Protein AF-A0A9X0CQU6-F1 (afdb_monomer_lite)

Radius of g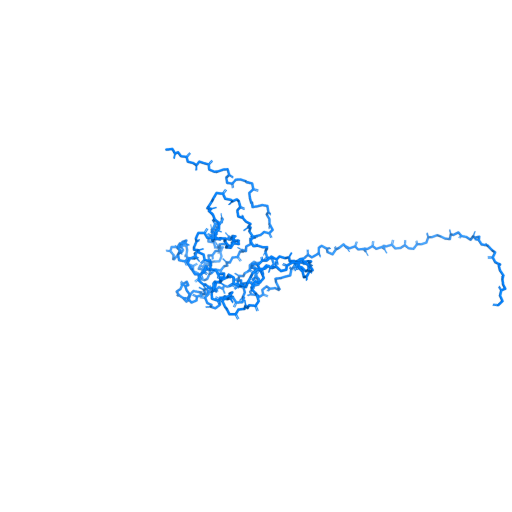yration: 23.16 Å; chains: 1; bounding box: 80×61×47 Å

Organism: NCBI:txid174260

Sequence (175 aa):
MKYTLPRCELYKGDNVVNITFKMTANQWKDDTFRESISRAFTEYCSSQRPCNLRNSLEDATSRRSNPIDTIVFRPDDVMVLRRYPEEQPGMFSVVSAVLVPSNEPRMAQRETIPTVVLCRMVVKTSKRISKYMGNIDIIFINGEKDPSCVSERKKKDNVNTNGGKNWSTERELIF

Foldseek 3Di:
DDDPDVPPDDDDDWFKKKWKWQADPVLDDLLLLLCLLQVLLLVVCQVDPNLDQDPDPPCPPDDDDDPDDRFGGDSVQKDFDDKDADPDPRMIMTMIWGFRDDPDDPPDDTDTRTQLSVLVSCLVSQCSSCVSSVVIHTCDMNNHRRDPSDPPPPPPPPPPDDDDDDDDDDDDDDD

pLDDT: mean 74.68, std 24.4, range [27.45, 98.12]

Structure (mmCIF, N/CA/C/O backbone):
data_AF-A0A9X0CQU6-F1
#
_entry.id   AF-A0A9X0CQU6-F1
#
loop_
_atom_site.group_PDB
_atom_site.id
_atom_site.type_symbol
_atom_site.label_atom_id
_atom_site.label_alt_id
_atom_site.label_comp_id
_atom_site.label_asym_id
_atom_site.label_entity_id
_atom_site.label_seq_id
_atom_site.pdbx_PDB_ins_code
_atom_site.Cartn_x
_atom_site.Cartn_y
_atom_site.Cartn_z
_atom_site.occupancy
_atom_site.B_iso_or_equiv
_atom_site.auth_seq_id
_atom_site.auth_comp_id
_atom_site.auth_asym_id
_atom_site.auth_atom_id
_atom_site.pdbx_PDB_model_num
ATOM 1 N N . MET A 1 1 ? -0.590 -32.733 1.096 1.00 32.44 1 MET A N 1
ATOM 2 C CA . MET A 1 1 ? 0.804 -32.344 1.404 1.00 32.44 1 MET A CA 1
ATOM 3 C C . MET A 1 1 ? 0.797 -30.917 1.934 1.00 32.44 1 MET A C 1
ATOM 5 O O . MET A 1 1 ? 0.322 -30.030 1.240 1.00 32.44 1 MET A O 1
ATOM 9 N N . LYS A 1 2 ? 1.202 -30.712 3.194 1.00 33.22 2 LYS A N 1
ATOM 10 C CA . LYS A 1 2 ? 1.283 -29.388 3.830 1.00 33.22 2 LYS A CA 1
ATOM 11 C C . LYS A 1 2 ? 2.674 -28.819 3.549 1.00 33.22 2 LYS A C 1
ATOM 13 O O . LYS A 1 2 ? 3.647 -29.317 4.100 1.00 33.22 2 LYS A O 1
ATOM 18 N N . TYR A 1 3 ? 2.769 -27.813 2.687 1.00 33.38 3 TYR A N 1
ATOM 19 C CA . TYR A 1 3 ? 4.020 -27.087 2.474 1.00 33.38 3 TYR A CA 1
ATOM 20 C C . TYR A 1 3 ? 4.189 -26.048 3.584 1.00 33.38 3 TYR A C 1
ATOM 22 O O . TYR A 1 3 ? 3.697 -24.925 3.497 1.00 33.38 3 TYR A O 1
ATOM 30 N N . THR A 1 4 ? 4.871 -26.434 4.657 1.00 37.47 4 THR A N 1
ATOM 31 C CA . THR A 1 4 ? 5.468 -25.494 5.607 1.00 37.47 4 THR A CA 1
ATOM 32 C C . THR A 1 4 ? 6.743 -24.935 4.984 1.00 37.47 4 THR A C 1
ATOM 34 O O . THR A 1 4 ? 7.825 -25.485 5.165 1.00 37.47 4 THR A O 1
ATOM 37 N N . LEU A 1 5 ? 6.611 -23.854 4.210 1.00 41.50 5 LEU A N 1
ATOM 38 C CA . LEU A 1 5 ? 7.744 -22.981 3.896 1.00 41.50 5 LEU A CA 1
ATOM 39 C C . LEU A 1 5 ? 8.326 -22.450 5.221 1.00 41.50 5 LEU A C 1
ATOM 41 O O . LEU A 1 5 ? 7.538 -22.030 6.078 1.00 41.50 5 LEU A O 1
ATOM 45 N N . PRO A 1 6 ? 9.657 -22.432 5.412 1.00 39.31 6 PRO A N 1
ATOM 46 C CA . PRO A 1 6 ? 10.272 -21.882 6.613 1.00 39.31 6 PRO A CA 1
ATOM 47 C C . PRO A 1 6 ? 10.111 -20.356 6.583 1.00 39.31 6 PRO A C 1
ATOM 49 O O . PRO A 1 6 ? 10.943 -19.619 6.068 1.00 39.31 6 PRO A O 1
ATOM 52 N N . ARG A 1 7 ? 8.990 -19.864 7.119 1.00 45.97 7 ARG A N 1
ATOM 53 C CA . ARG A 1 7 ? 8.622 -18.437 7.186 1.00 45.97 7 ARG A CA 1
ATOM 54 C C . ARG A 1 7 ? 9.497 -17.606 8.144 1.00 45.97 7 ARG A C 1
ATOM 56 O O . ARG A 1 7 ? 9.143 -16.470 8.441 1.00 45.97 7 ARG A O 1
ATOM 63 N N . CYS A 1 8 ? 10.612 -18.142 8.641 1.00 43.97 8 CYS A N 1
ATOM 64 C CA . CYS A 1 8 ? 11.339 -17.560 9.771 1.00 43.97 8 CYS A CA 1
ATOM 65 C C . CYS A 1 8 ? 12.611 -16.773 9.416 1.00 43.97 8 CYS A C 1
ATOM 67 O O . CYS A 1 8 ? 13.125 -16.098 10.300 1.00 43.97 8 CYS A O 1
ATOM 69 N N . GLU A 1 9 ? 13.102 -16.776 8.171 1.00 41.97 9 GLU A N 1
ATOM 70 C CA . GLU A 1 9 ? 14.412 -16.153 7.866 1.00 41.97 9 GLU A CA 1
ATOM 71 C C . GLU A 1 9 ? 14.381 -14.876 7.007 1.00 41.97 9 GLU A C 1
ATOM 73 O O . GLU A 1 9 ? 15.413 -14.231 6.847 1.00 41.97 9 GLU A O 1
ATOM 78 N N . LEU A 1 10 ? 13.226 -14.435 6.493 1.00 44.94 10 LEU A N 1
ATOM 79 C CA . LEU A 1 10 ? 13.190 -13.407 5.433 1.00 44.94 10 LEU A CA 1
ATOM 80 C C . LEU A 1 10 ? 12.892 -11.960 5.869 1.00 44.94 10 LEU A C 1
ATOM 82 O O . LEU A 1 10 ? 12.872 -11.077 5.016 1.00 44.94 10 LEU A O 1
ATOM 86 N N . TYR A 1 11 ? 12.708 -11.676 7.163 1.00 49.72 11 TYR A N 1
ATOM 87 C CA . TYR A 1 11 ? 12.324 -10.330 7.632 1.00 49.72 11 TYR A CA 1
ATOM 88 C C . TYR A 1 11 ? 13.205 -9.821 8.774 1.00 49.72 11 TYR A C 1
ATOM 90 O O . TYR A 1 11 ? 12.721 -9.415 9.830 1.00 49.72 11 TYR A O 1
ATOM 98 N N . LYS A 1 12 ? 14.525 -9.822 8.566 1.00 42.97 12 LYS A N 1
ATOM 99 C CA . LYS A 1 12 ? 15.424 -8.970 9.354 1.00 42.97 12 LYS A CA 1
ATOM 100 C C . LYS A 1 12 ? 15.212 -7.511 8.932 1.00 42.97 12 LYS A C 1
ATOM 102 O O . LYS A 1 12 ? 15.802 -7.063 7.960 1.00 42.97 12 LYS A O 1
ATOM 107 N N . GLY A 1 13 ? 14.337 -6.811 9.650 1.00 49.59 13 GLY A N 1
ATOM 108 C CA . GLY A 1 13 ? 14.441 -5.378 9.966 1.00 49.59 13 GLY A CA 1
ATOM 109 C C . GLY A 1 13 ? 14.275 -4.319 8.871 1.00 49.59 13 GLY A C 1
ATOM 110 O O . GLY A 1 13 ? 13.674 -3.294 9.163 1.00 49.59 13 GLY A O 1
ATOM 111 N N . ASP A 1 14 ? 14.734 -4.522 7.635 1.00 65.94 14 ASP A N 1
ATOM 112 C CA . ASP A 1 14 ? 15.144 -3.359 6.829 1.00 65.94 14 ASP A CA 1
ATOM 113 C C . ASP A 1 14 ? 14.372 -3.143 5.520 1.00 65.94 14 ASP A C 1
ATOM 115 O O . ASP A 1 14 ? 14.661 -2.166 4.831 1.00 65.94 14 ASP A O 1
ATOM 119 N N . ASN A 1 15 ? 13.374 -3.973 5.170 1.00 86.31 15 ASN A N 1
ATOM 120 C CA . ASN A 1 15 ? 12.590 -3.883 3.910 1.00 86.31 15 ASN A CA 1
ATOM 121 C C . ASN A 1 15 ? 11.061 -3.892 4.124 1.00 86.31 15 ASN A C 1
ATOM 123 O O . ASN A 1 15 ? 10.311 -4.493 3.351 1.00 86.31 15 ASN A O 1
ATOM 127 N N . VAL A 1 16 ? 10.593 -3.273 5.206 1.00 92.06 16 VAL A N 1
ATOM 128 C CA . VAL A 1 16 ? 9.173 -3.226 5.575 1.00 92.06 16 VAL A CA 1
ATOM 129 C C . VAL A 1 16 ? 8.704 -1.790 5.758 1.00 92.06 16 VAL A C 1
ATOM 131 O O . VAL A 1 16 ? 9.485 -0.889 6.047 1.00 92.06 16 VAL A O 1
ATOM 134 N N . VAL A 1 17 ? 7.402 -1.585 5.621 1.00 93.44 17 VAL A N 1
ATOM 135 C CA . VAL A 1 17 ? 6.732 -0.329 5.946 1.00 93.44 17 VAL A CA 1
ATOM 136 C C . VAL A 1 17 ? 5.588 -0.617 6.908 1.00 93.44 17 VAL A C 1
ATOM 138 O O . VAL A 1 17 ? 4.851 -1.588 6.724 1.00 93.44 17 VAL A O 1
ATOM 141 N N . ASN A 1 18 ? 5.453 0.207 7.940 1.00 95.25 18 ASN A N 1
ATOM 142 C CA . ASN A 1 18 ? 4.279 0.220 8.801 1.00 95.25 18 ASN A CA 1
ATOM 143 C C . ASN A 1 18 ? 3.308 1.291 8.295 1.00 95.25 18 ASN A C 1
ATOM 145 O O . ASN A 1 18 ? 3.714 2.433 8.105 1.00 95.25 18 ASN A O 1
ATOM 149 N N . ILE A 1 19 ? 2.050 0.944 8.052 1.00 96.81 19 ILE A N 1
ATOM 150 C CA . ILE A 1 19 ? 1.029 1.883 7.582 1.00 96.81 19 ILE A CA 1
ATOM 151 C C . ILE A 1 19 ? -0.130 1.842 8.567 1.00 96.81 19 ILE A C 1
ATOM 153 O O . ILE A 1 19 ? -0.726 0.785 8.775 1.00 96.81 19 ILE A O 1
ATOM 157 N N . THR A 1 20 ? -0.465 2.994 9.136 1.00 97.12 20 THR A N 1
ATOM 158 C CA . THR A 1 20 ? -1.592 3.156 10.054 1.00 97.12 20 THR A CA 1
ATOM 159 C C . THR A 1 20 ? -2.758 3.792 9.322 1.00 97.12 20 THR 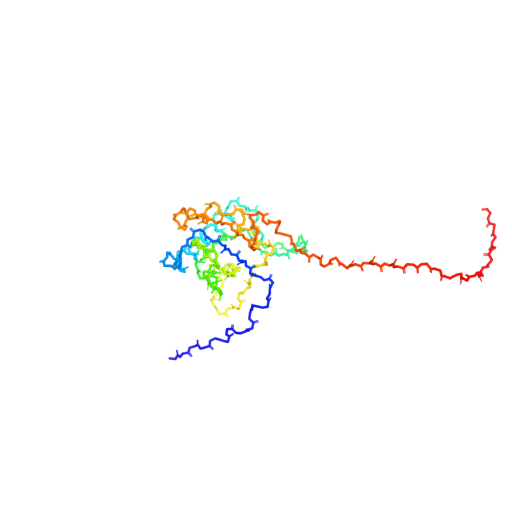A C 1
ATOM 161 O O . THR A 1 20 ? -2.636 4.877 8.751 1.00 97.12 20 THR A O 1
ATOM 164 N N . PHE A 1 21 ? -3.906 3.132 9.370 1.00 97.06 21 PHE A N 1
ATOM 165 C CA . PHE A 1 21 ? -5.151 3.571 8.760 1.00 97.06 21 PHE A CA 1
ATOM 166 C C . PHE A 1 21 ? -6.158 4.015 9.819 1.00 97.06 21 PHE A C 1
ATOM 168 O O . PHE A 1 21 ? -6.204 3.458 10.916 1.00 97.06 21 PHE A O 1
ATOM 175 N N . LYS A 1 22 ? -7.028 4.961 9.459 1.00 96.56 22 LYS A N 1
ATOM 176 C CA . LYS A 1 22 ? -8.197 5.348 10.260 1.00 96.56 22 LYS A CA 1
ATOM 177 C C . LYS A 1 22 ? -9.347 4.366 10.040 1.00 96.56 22 LYS A C 1
ATOM 179 O O . LYS A 1 22 ? -10.303 4.660 9.324 1.00 96.56 22 LYS A O 1
ATOM 184 N N . MET A 1 23 ? -9.220 3.175 10.611 1.00 95.00 23 MET A N 1
ATOM 185 C CA . MET A 1 23 ? -10.248 2.138 10.577 1.00 95.00 23 MET A CA 1
ATOM 186 C C . MET A 1 23 ? -10.181 1.237 11.806 1.00 95.00 23 MET A C 1
ATOM 188 O O . MET A 1 23 ? -9.175 1.184 12.512 1.00 95.00 23 MET A O 1
ATOM 192 N N . THR A 1 24 ? -11.243 0.473 12.031 1.00 93.19 24 THR A N 1
ATOM 193 C CA . THR A 1 24 ? -11.299 -0.574 13.054 1.00 93.19 24 THR A CA 1
ATOM 194 C C . THR A 1 24 ? -10.921 -1.945 12.485 1.00 93.19 24 THR A C 1
ATOM 196 O O . THR A 1 24 ? -11.029 -2.201 11.287 1.00 93.19 24 THR A O 1
ATOM 199 N N . ALA A 1 25 ? -10.522 -2.879 13.355 1.00 90.12 25 ALA A N 1
ATOM 200 C CA . ALA A 1 25 ? -10.064 -4.211 12.943 1.00 90.12 25 ALA A CA 1
ATOM 201 C C . ALA A 1 25 ? -11.110 -5.031 12.155 1.00 90.12 25 ALA A C 1
ATOM 203 O O . ALA A 1 25 ? -10.743 -5.851 11.322 1.00 90.12 25 ALA A O 1
ATOM 204 N N . ASN A 1 26 ? -12.408 -4.808 12.379 1.00 90.56 26 ASN A N 1
ATOM 205 C CA . ASN A 1 26 ? -13.498 -5.465 11.640 1.00 90.56 26 ASN A CA 1
ATOM 206 C C . ASN A 1 26 ? -13.697 -4.925 10.210 1.00 90.56 26 ASN A C 1
ATOM 208 O O . ASN A 1 26 ? -14.331 -5.590 9.395 1.00 90.56 26 ASN A O 1
ATOM 212 N N . GLN A 1 27 ? -13.184 -3.732 9.901 1.00 91.88 27 GLN A N 1
ATOM 213 C CA . GLN A 1 27 ? -13.220 -3.153 8.554 1.00 91.88 27 GLN A CA 1
ATOM 214 C C . GLN A 1 27 ? -12.047 -3.646 7.695 1.00 91.88 27 GLN A C 1
ATOM 216 O O . GLN A 1 27 ? -12.085 -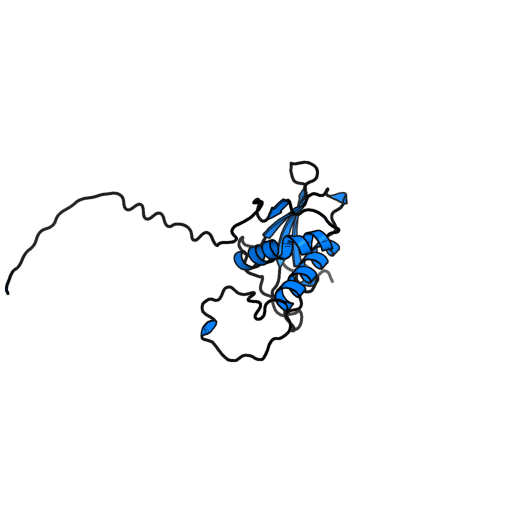3.525 6.470 1.00 91.88 27 GLN A O 1
ATOM 221 N N . TRP A 1 28 ? -11.019 -4.215 8.329 1.00 93.75 28 TRP A N 1
ATOM 222 C CA . TRP A 1 28 ? -9.802 -4.662 7.670 1.00 93.75 28 TRP A CA 1
ATOM 223 C C . TRP A 1 28 ? -10.026 -5.884 6.770 1.00 93.75 28 TRP A C 1
ATOM 225 O O . TRP A 1 28 ? -10.652 -6.870 7.164 1.00 93.75 28 TRP A O 1
ATOM 235 N N . LYS A 1 29 ? -9.439 -5.843 5.570 1.00 94.88 29 LYS A N 1
ATOM 236 C CA . LYS A 1 29 ? -9.437 -6.940 4.593 1.00 94.88 29 LYS A CA 1
ATOM 237 C C . LYS A 1 29 ? -8.063 -7.034 3.927 1.00 94.88 29 LYS A C 1
ATOM 239 O O . LYS A 1 29 ? -7.658 -6.103 3.231 1.00 94.88 29 LYS A O 1
ATOM 244 N N . ASP A 1 30 ? -7.364 -8.159 4.117 1.00 94.62 30 ASP A N 1
ATOM 245 C CA . ASP A 1 30 ? -6.015 -8.372 3.556 1.00 94.62 30 ASP A CA 1
ATOM 246 C C . ASP A 1 30 ? -6.009 -8.246 2.024 1.00 94.62 30 ASP A C 1
ATOM 248 O O . ASP A 1 30 ? -5.111 -7.615 1.470 1.00 94.62 30 ASP A O 1
ATOM 252 N N . ASP A 1 31 ? -7.011 -8.811 1.346 1.00 96.31 31 ASP A N 1
ATOM 253 C CA . ASP A 1 31 ? -7.085 -8.802 -0.120 1.00 96.31 31 ASP A CA 1
ATOM 254 C C . ASP A 1 31 ? -7.265 -7.382 -0.658 1.00 96.31 31 ASP A C 1
ATOM 256 O O . ASP A 1 31 ? -6.511 -6.953 -1.528 1.00 96.31 31 ASP A O 1
ATOM 260 N N . THR A 1 32 ? -8.168 -6.599 -0.056 1.00 97.31 32 THR A N 1
ATOM 261 C CA . THR A 1 32 ? -8.371 -5.187 -0.411 1.00 97.31 32 THR A CA 1
ATOM 262 C C . THR A 1 32 ? -7.091 -4.373 -0.229 1.00 97.31 32 THR A C 1
ATOM 264 O O . THR A 1 32 ? -6.762 -3.549 -1.082 1.00 97.31 32 THR A O 1
ATOM 267 N N . PHE A 1 33 ? -6.327 -4.624 0.838 1.00 97.75 33 PHE A N 1
ATOM 268 C CA . PHE A 1 33 ? -5.030 -3.979 1.044 1.00 97.75 33 PHE A CA 1
ATOM 269 C C . PHE A 1 33 ? -4.017 -4.350 -0.045 1.00 97.75 33 PHE A C 1
ATOM 271 O O . PHE A 1 33 ? -3.414 -3.464 -0.656 1.00 97.75 33 PHE A O 1
ATOM 278 N N . ARG A 1 34 ? -3.853 -5.645 -0.332 1.00 98.12 34 ARG A N 1
ATOM 279 C CA . ARG A 1 34 ? -2.915 -6.135 -1.355 1.00 98.12 34 ARG A CA 1
ATOM 280 C C . ARG A 1 34 ? -3.264 -5.613 -2.748 1.00 98.12 34 ARG A C 1
ATOM 282 O O . ARG A 1 34 ? -2.379 -5.166 -3.481 1.00 98.12 34 ARG A O 1
ATOM 289 N N . GLU A 1 35 ? -4.544 -5.617 -3.106 1.00 98.12 35 GLU A N 1
ATOM 290 C CA . GLU A 1 35 ? -5.057 -5.043 -4.354 1.00 98.12 35 GLU A CA 1
ATOM 291 C C . GLU A 1 35 ? -4.810 -3.534 -4.427 1.00 98.12 35 GLU A C 1
ATOM 293 O O . GLU A 1 35 ? -4.326 -3.033 -5.441 1.00 98.12 35 GLU A O 1
ATOM 298 N N . SER A 1 36 ? -5.063 -2.808 -3.337 1.00 98.12 36 SER A N 1
ATOM 299 C CA . SER A 1 36 ? -4.864 -1.356 -3.281 1.00 98.12 36 SER A CA 1
ATOM 300 C C . SER A 1 36 ? -3.402 -0.966 -3.481 1.00 98.12 36 SER A C 1
ATOM 302 O O . SER A 1 36 ? -3.110 -0.084 -4.292 1.00 98.12 36 SER A O 1
ATOM 304 N N . ILE A 1 37 ? -2.477 -1.634 -2.781 1.00 98.12 37 ILE A N 1
ATOM 305 C CA . ILE A 1 37 ? -1.034 -1.387 -2.907 1.00 98.12 37 ILE A CA 1
ATOM 306 C C . ILE A 1 37 ? -0.549 -1.742 -4.313 1.00 98.12 37 ILE A C 1
ATOM 308 O O . ILE A 1 37 ? 0.063 -0.905 -4.978 1.00 98.12 37 ILE A O 1
ATOM 312 N N . SER A 1 38 ? -0.850 -2.951 -4.796 1.00 97.12 38 SER A N 1
ATOM 313 C CA . SER A 1 38 ? -0.387 -3.412 -6.113 1.00 97.12 38 SER A CA 1
ATOM 314 C C . SER A 1 38 ? -0.907 -2.531 -7.252 1.00 97.12 38 SER A C 1
ATOM 316 O O . SER A 1 38 ? -0.139 -2.122 -8.128 1.00 97.12 38 SER A O 1
ATOM 318 N N . ARG A 1 39 ? -2.181 -2.130 -7.206 1.00 97.44 39 ARG A N 1
ATOM 319 C CA . ARG A 1 39 ? -2.754 -1.201 -8.181 1.00 97.44 39 ARG A CA 1
ATOM 320 C C . ARG A 1 39 ? -2.095 0.175 -8.118 1.00 97.44 39 ARG A C 1
ATOM 322 O O . ARG A 1 39 ? -1.663 0.694 -9.147 1.00 97.44 39 ARG A O 1
ATOM 329 N N . ALA A 1 40 ? -1.986 0.764 -6.927 1.00 97.12 40 ALA A N 1
ATOM 330 C CA . ALA A 1 40 ? -1.401 2.092 -6.761 1.00 97.12 40 ALA A CA 1
ATOM 331 C C . ALA A 1 40 ? 0.067 2.140 -7.219 1.00 97.12 40 ALA A C 1
ATOM 333 O O . ALA A 1 40 ? 0.487 3.117 -7.844 1.00 97.12 40 ALA A O 1
ATOM 334 N N . PHE A 1 41 ? 0.835 1.081 -6.953 1.00 95.69 41 PHE A N 1
ATOM 335 C CA . PHE A 1 41 ? 2.238 0.974 -7.354 1.00 95.69 41 PHE A CA 1
ATOM 336 C C . PHE A 1 41 ? 2.399 0.741 -8.857 1.00 95.69 41 PHE A C 1
ATOM 338 O O . PHE A 1 41 ? 3.271 1.353 -9.473 1.00 95.69 41 PHE A O 1
ATOM 345 N N . THR A 1 42 ? 1.531 -0.070 -9.467 1.00 94.00 42 THR A N 1
ATOM 346 C CA . THR A 1 42 ? 1.500 -0.256 -10.927 1.00 94.00 42 THR A CA 1
ATOM 347 C C . THR A 1 42 ? 1.228 1.062 -11.644 1.00 94.00 42 THR A C 1
ATOM 349 O O . THR A 1 42 ? 1.951 1.427 -12.571 1.00 94.00 42 THR A O 1
ATOM 352 N N . GLU A 1 43 ? 0.228 1.822 -11.192 1.00 93.69 43 GLU A N 1
ATOM 353 C CA . GLU A 1 43 ? -0.089 3.135 -11.766 1.00 93.69 43 GLU A CA 1
ATOM 354 C C . GLU A 1 43 ? 1.067 4.130 -11.576 1.00 93.69 43 GLU A C 1
ATOM 356 O O . GLU A 1 43 ? 1.422 4.860 -12.504 1.00 93.69 43 GLU A O 1
ATOM 361 N N . TYR A 1 44 ? 1.703 4.126 -10.400 1.00 91.69 44 TYR A N 1
ATOM 362 C CA . TYR A 1 44 ? 2.883 4.944 -10.128 1.00 91.69 44 TYR A CA 1
ATOM 363 C C . TYR A 1 44 ? 4.036 4.630 -11.087 1.00 91.69 44 TYR A C 1
ATOM 365 O O . TYR A 1 44 ? 4.521 5.537 -11.768 1.00 91.69 44 TYR A O 1
ATOM 373 N N . CYS A 1 45 ? 4.425 3.359 -11.209 1.00 89.25 45 CYS A N 1
ATOM 374 C CA . CYS A 1 45 ? 5.509 2.943 -12.098 1.00 89.25 45 CYS A CA 1
ATOM 375 C C . CYS A 1 45 ? 5.165 3.072 -13.586 1.00 89.25 45 CYS A C 1
ATOM 377 O O . CYS A 1 45 ? 6.057 3.267 -14.405 1.00 89.25 45 CYS A O 1
ATOM 379 N N . SER A 1 46 ? 3.885 3.012 -13.958 1.00 87.06 46 SER A N 1
ATOM 380 C CA . SER A 1 46 ? 3.462 3.279 -15.337 1.00 87.06 46 SER A CA 1
ATOM 381 C C . SER A 1 46 ? 3.669 4.749 -15.714 1.00 87.06 46 SER A C 1
ATOM 383 O O . SER A 1 46 ? 4.020 5.043 -16.856 1.00 87.06 46 SER A O 1
ATOM 385 N N . SER A 1 47 ? 3.491 5.662 -14.750 1.00 80.88 47 SER A N 1
ATOM 386 C CA . SER A 1 47 ? 3.655 7.111 -14.941 1.00 80.88 47 SER A CA 1
ATOM 387 C C . SER A 1 47 ? 5.101 7.616 -14.829 1.00 80.88 47 SER A C 1
ATOM 389 O O . SER A 1 47 ? 5.409 8.685 -15.350 1.00 80.88 47 SER A O 1
ATOM 391 N N . GLN A 1 48 ? 5.995 6.868 -14.174 1.00 70.62 48 GLN A N 1
ATOM 392 C CA . GLN A 1 48 ? 7.415 7.207 -14.030 1.00 70.62 48 GLN A CA 1
ATOM 393 C C . GLN A 1 48 ? 8.284 6.171 -14.737 1.00 70.62 48 GLN A C 1
ATOM 395 O O . GLN A 1 48 ? 8.447 5.054 -14.253 1.00 70.62 48 GLN A O 1
ATOM 400 N N . ARG A 1 49 ? 8.870 6.550 -15.875 1.00 68.56 49 ARG A N 1
ATOM 401 C CA . ARG A 1 49 ? 9.798 5.702 -16.632 1.00 68.56 49 ARG A CA 1
ATOM 402 C C . ARG A 1 49 ? 11.209 6.310 -16.594 1.00 68.56 49 ARG A C 1
ATOM 404 O O . ARG A 1 49 ? 11.352 7.445 -17.046 1.00 68.56 49 ARG A O 1
ATOM 411 N N . PRO A 1 50 ? 12.236 5.584 -16.103 1.00 69.50 50 PRO A N 1
ATOM 412 C CA . PRO A 1 50 ? 12.179 4.259 -15.468 1.00 69.50 50 PRO A CA 1
ATOM 413 C C . PRO A 1 50 ? 11.651 4.309 -14.020 1.00 69.50 50 PRO A C 1
ATOM 415 O O . PRO A 1 50 ? 11.906 5.264 -13.286 1.00 69.50 50 PRO A O 1
ATOM 418 N N . CYS A 1 51 ? 10.946 3.256 -13.590 1.00 81.88 51 CYS A N 1
ATOM 419 C CA . CYS A 1 51 ? 10.558 3.085 -12.189 1.00 81.88 51 CYS A CA 1
ATOM 420 C C . CYS A 1 51 ? 11.655 2.300 -11.458 1.00 81.88 51 CYS A C 1
ATOM 422 O O . CYS A 1 51 ? 11.739 1.077 -11.564 1.00 81.88 51 CYS A O 1
ATOM 424 N N . ASN A 1 52 ? 12.525 3.008 -10.738 1.00 81.81 52 ASN A N 1
ATOM 425 C CA . ASN A 1 52 ? 13.665 2.402 -10.052 1.00 81.81 52 ASN A CA 1
ATOM 426 C C . ASN A 1 52 ? 13.224 1.757 -8.732 1.00 81.81 52 ASN A C 1
ATOM 428 O O . ASN A 1 52 ? 13.007 2.447 -7.736 1.00 81.81 52 ASN A O 1
ATOM 432 N N . LEU A 1 53 ? 13.098 0.428 -8.734 1.00 83.62 53 LEU A N 1
ATOM 433 C CA . LEU A 1 53 ? 12.706 -0.361 -7.558 1.00 83.62 53 LEU A CA 1
ATOM 434 C C . LEU A 1 53 ? 13.894 -0.837 -6.707 1.00 83.62 53 LEU A C 1
ATOM 436 O O . LEU A 1 53 ? 13.695 -1.339 -5.603 1.00 83.62 53 LEU A O 1
ATOM 440 N N . ARG A 1 54 ? 15.124 -0.682 -7.210 1.00 78.94 54 ARG A N 1
ATOM 441 C CA . ARG A 1 54 ? 16.367 -1.087 -6.542 1.00 78.94 54 ARG A CA 1
ATOM 442 C C . ARG A 1 54 ? 17.159 0.139 -6.085 1.00 78.94 54 ARG A C 1
ATOM 444 O O . ARG A 1 54 ? 17.177 1.167 -6.762 1.00 78.94 54 ARG A O 1
ATOM 451 N N . ASN A 1 55 ? 17.828 0.024 -4.937 1.00 59.31 55 ASN A N 1
ATOM 452 C CA . ASN A 1 55 ? 18.821 1.000 -4.489 1.00 59.31 55 ASN A CA 1
ATOM 453 C C . ASN A 1 55 ? 20.096 0.792 -5.309 1.00 59.31 55 ASN A C 1
ATOM 455 O O . ASN A 1 55 ? 20.965 0.038 -4.887 1.00 59.31 55 ASN A O 1
ATOM 459 N N . SER A 1 56 ? 20.223 1.432 -6.466 1.00 44.84 56 SER A N 1
ATOM 460 C CA . SER A 1 56 ? 21.513 1.460 -7.144 1.00 44.84 56 SER A CA 1
ATOM 461 C C . SER A 1 56 ? 21.778 2.831 -7.741 1.00 44.84 56 SER A C 1
ATOM 463 O O . SER A 1 56 ? 21.196 3.227 -8.747 1.00 44.84 56 SER A O 1
ATOM 465 N N . LEU A 1 57 ? 22.659 3.572 -7.066 1.00 42.22 57 LEU A N 1
ATOM 466 C CA . LEU A 1 57 ? 23.412 4.665 -7.677 1.00 42.22 57 LEU A CA 1
ATOM 467 C C . LEU A 1 57 ? 24.539 4.104 -8.579 1.00 42.22 57 LEU A C 1
ATOM 469 O O . LEU A 1 57 ? 25.121 4.856 -9.352 1.00 42.22 57 LEU A O 1
ATOM 473 N N . GLU A 1 58 ? 24.843 2.802 -8.480 1.00 38.53 58 GLU A N 1
ATOM 474 C CA . GLU A 1 58 ? 25.971 2.125 -9.140 1.00 38.53 58 GLU A CA 1
ATOM 475 C C . GLU A 1 58 ? 25.581 1.385 -10.435 1.00 38.53 58 GLU A C 1
ATOM 477 O O . GLU A 1 58 ? 26.444 1.097 -11.257 1.00 38.53 58 GLU A O 1
ATOM 482 N N . ASP A 1 59 ? 24.290 1.165 -10.704 1.00 41.41 59 ASP A N 1
ATOM 483 C CA . ASP A 1 59 ? 23.815 0.528 -11.946 1.00 41.41 59 ASP A CA 1
ATOM 484 C C . ASP A 1 59 ? 23.794 1.494 -13.141 1.00 41.41 59 ASP A C 1
ATOM 486 O O . ASP A 1 59 ? 23.471 1.101 -14.261 1.00 41.41 59 ASP A O 1
ATOM 490 N N . ALA A 1 60 ? 24.189 2.756 -12.944 1.00 44.44 60 ALA A N 1
ATOM 491 C CA . ALA A 1 60 ? 24.295 3.732 -14.026 1.00 44.44 60 ALA A CA 1
ATOM 492 C C . ALA A 1 60 ? 25.361 3.357 -15.078 1.00 44.44 60 ALA A C 1
ATOM 494 O O . ALA A 1 60 ? 25.309 3.856 -16.201 1.00 44.44 60 ALA A O 1
ATOM 495 N N . THR A 1 61 ? 26.314 2.475 -14.751 1.00 38.78 61 THR A N 1
ATOM 496 C CA . THR A 1 61 ? 27.419 2.084 -15.648 1.00 38.78 61 THR A CA 1
ATOM 497 C C . THR A 1 61 ? 27.332 0.658 -16.194 1.00 38.78 61 THR A C 1
ATOM 499 O O . THR A 1 61 ? 28.145 0.296 -17.047 1.00 38.78 61 THR A O 1
ATOM 502 N N . SER A 1 62 ? 26.335 -0.148 -15.809 1.00 36.09 62 SER A N 1
ATOM 503 C CA . SER A 1 62 ? 26.208 -1.524 -16.305 1.00 36.09 62 SER A CA 1
ATOM 504 C C . SER A 1 62 ? 25.018 -1.702 -17.249 1.00 36.09 62 SER A C 1
ATOM 506 O O . SER A 1 62 ? 23.886 -1.925 -16.844 1.00 36.09 62 SER A O 1
ATOM 508 N N . ARG A 1 63 ? 25.358 -1.703 -18.541 1.00 39.31 63 ARG A N 1
ATOM 509 C CA . ARG A 1 63 ? 24.764 -2.533 -19.603 1.00 39.31 63 ARG A CA 1
ATOM 510 C C . ARG A 1 63 ? 23.299 -2.277 -19.986 1.00 39.31 63 ARG A C 1
ATOM 512 O O . ARG A 1 63 ? 22.353 -2.657 -19.306 1.00 39.31 63 ARG A O 1
ATOM 519 N N . ARG A 1 64 ? 23.168 -1.806 -21.237 1.00 47.09 64 ARG A N 1
ATOM 520 C CA . ARG A 1 64 ? 22.155 -2.212 -22.231 1.00 47.09 64 ARG A CA 1
ATOM 521 C C . ARG A 1 64 ? 21.348 -3.438 -21.778 1.00 47.09 64 ARG A C 1
ATOM 523 O O . ARG A 1 64 ? 21.799 -4.570 -21.938 1.00 47.09 64 ARG A O 1
ATOM 530 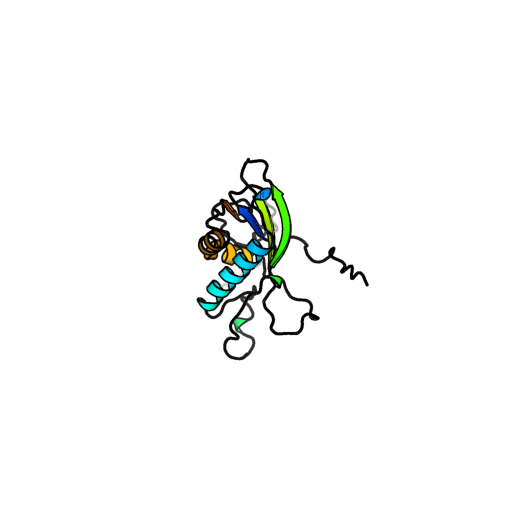N N . SER A 1 65 ? 20.147 -3.208 -21.278 1.00 37.41 65 SER A N 1
ATOM 531 C CA . SER A 1 65 ? 19.099 -4.215 -21.229 1.00 37.41 65 SER A CA 1
ATOM 532 C C . SER A 1 65 ? 17.796 -3.560 -21.683 1.00 37.41 65 SER A C 1
ATOM 534 O O . SER A 1 65 ? 17.570 -2.369 -21.487 1.00 37.41 65 SER A O 1
ATOM 536 N N . ASN A 1 66 ? 17.060 -4.348 -22.450 1.00 36.94 66 ASN A N 1
ATOM 537 C CA . ASN A 1 66 ? 15.956 -4.051 -23.356 1.00 36.94 66 ASN A CA 1
ATOM 538 C C . ASN A 1 66 ? 14.890 -3.033 -22.883 1.00 36.94 66 ASN A C 1
ATOM 540 O O . ASN A 1 66 ? 14.712 -2.807 -21.688 1.00 36.94 66 ASN A O 1
ATOM 544 N N . PRO A 1 67 ? 14.158 -2.413 -23.833 1.00 42.97 67 PRO A N 1
ATOM 545 C CA . PRO A 1 67 ? 13.199 -1.354 -23.546 1.00 42.97 67 PRO A CA 1
ATOM 546 C C . PRO A 1 67 ? 12.065 -1.842 -22.637 1.00 42.97 67 PRO A C 1
ATOM 548 O O . PRO A 1 67 ? 11.281 -2.694 -23.028 1.00 42.97 67 PRO A O 1
ATOM 551 N N . ILE A 1 68 ? 11.981 -1.228 -21.454 1.00 50.22 68 ILE A N 1
ATOM 552 C CA . ILE A 1 68 ? 10.786 -1.001 -20.625 1.00 50.22 68 ILE A CA 1
ATOM 553 C C . ILE A 1 68 ? 9.758 -2.142 -20.668 1.00 50.22 68 ILE A C 1
ATOM 555 O O . ILE A 1 68 ? 8.656 -1.983 -21.204 1.00 50.22 68 ILE A O 1
ATOM 559 N N . ASP A 1 69 ? 10.074 -3.254 -20.007 1.00 56.72 69 ASP A N 1
ATOM 560 C CA . ASP A 1 69 ? 9.018 -4.127 -19.503 1.00 56.72 69 ASP A CA 1
ATOM 561 C C . ASP A 1 69 ? 8.128 -3.283 -18.582 1.00 56.72 69 ASP A C 1
ATOM 563 O O . ASP A 1 69 ? 8.589 -2.636 -17.636 1.00 56.72 69 ASP A O 1
ATOM 567 N N . THR A 1 70 ? 6.839 -3.212 -18.908 1.00 72.81 70 THR A N 1
ATOM 568 C CA . THR A 1 70 ? 5.874 -2.479 -18.086 1.00 72.81 70 THR A CA 1
ATOM 569 C C . THR A 1 70 ? 5.819 -3.163 -16.724 1.00 72.81 70 THR A C 1
ATOM 571 O O . THR A 1 70 ? 5.409 -4.316 -16.626 1.00 72.81 70 THR A O 1
ATOM 574 N N . ILE A 1 71 ? 6.257 -2.466 -15.672 1.00 85.69 71 ILE A N 1
ATOM 575 C CA . ILE A 1 71 ? 6.233 -3.000 -14.309 1.00 85.69 71 ILE A CA 1
ATOM 576 C C . ILE A 1 71 ? 4.778 -3.089 -13.848 1.00 85.69 71 ILE A C 1
ATOM 578 O O . ILE A 1 71 ? 4.117 -2.068 -13.654 1.00 85.69 71 ILE A O 1
ATOM 582 N N . VAL A 1 72 ? 4.301 -4.317 -13.645 1.00 90.62 72 VAL A N 1
ATOM 583 C CA . VAL A 1 72 ? 2.953 -4.607 -13.147 1.00 90.62 72 VAL A CA 1
ATOM 584 C C . VAL A 1 72 ? 3.064 -5.358 -11.829 1.00 90.62 72 VAL A C 1
ATOM 586 O O . VAL A 1 72 ? 3.507 -6.504 -11.797 1.00 90.62 72 VAL A O 1
ATOM 589 N N . PHE A 1 73 ? 2.636 -4.712 -10.748 1.00 93.00 73 PHE A N 1
ATOM 590 C CA . PHE A 1 73 ? 2.512 -5.345 -9.442 1.00 93.00 73 PHE A CA 1
ATOM 591 C C . PHE A 1 73 ? 1.213 -6.141 -9.364 1.00 93.00 73 PHE A C 1
ATOM 593 O O . PHE A 1 73 ? 0.150 -5.679 -9.782 1.00 93.00 73 PHE A O 1
ATOM 600 N N . ARG A 1 74 ? 1.291 -7.324 -8.764 1.00 94.12 74 ARG A N 1
ATOM 601 C CA . ARG A 1 74 ? 0.152 -8.192 -8.455 1.00 94.12 74 ARG A CA 1
ATOM 602 C C . ARG A 1 74 ? -0.121 -8.190 -6.949 1.00 94.12 74 ARG A C 1
ATOM 604 O O . ARG A 1 74 ? 0.802 -7.950 -6.172 1.00 94.12 74 ARG A O 1
ATOM 611 N N . PRO A 1 75 ? -1.343 -8.526 -6.502 1.00 95.44 75 PRO A N 1
ATOM 612 C CA . PRO A 1 75 ? -1.632 -8.686 -5.074 1.00 95.44 75 PRO A CA 1
ATOM 613 C C . PRO A 1 75 ? -0.699 -9.691 -4.372 1.00 95.44 75 PRO A C 1
ATOM 615 O O . PRO A 1 75 ? -0.319 -9.484 -3.221 1.00 95.44 75 PRO A O 1
ATOM 618 N N . ASP A 1 76 ? -0.265 -10.735 -5.090 1.00 92.31 76 ASP A N 1
ATOM 619 C CA . ASP A 1 76 ? 0.707 -11.739 -4.623 1.00 92.31 76 ASP A CA 1
ATOM 620 C C . ASP A 1 76 ? 2.099 -11.149 -4.316 1.00 92.31 76 ASP A C 1
ATOM 622 O O . ASP A 1 76 ? 2.877 -11.759 -3.582 1.00 92.31 76 ASP A O 1
ATOM 626 N N . ASP A 1 77 ? 2.420 -9.968 -4.850 1.00 92.19 77 ASP A N 1
ATOM 627 C CA . ASP A 1 77 ? 3.690 -9.280 -4.599 1.00 92.19 77 ASP A CA 1
ATOM 628 C C . ASP A 1 77 ? 3.686 -8.541 -3.256 1.00 92.19 77 ASP A C 1
ATOM 630 O O . ASP A 1 77 ? 4.740 -8.140 -2.766 1.00 92.19 77 ASP A O 1
ATOM 634 N N . VAL A 1 78 ? 2.512 -8.348 -2.649 1.00 95.00 78 VAL A N 1
ATOM 635 C CA . VAL A 1 78 ? 2.332 -7.604 -1.401 1.00 95.00 78 VAL A CA 1
ATOM 636 C C . VAL A 1 78 ? 2.205 -8.586 -0.242 1.00 95.00 78 VAL A C 1
ATOM 638 O O . VAL A 1 78 ? 1.291 -9.410 -0.182 1.00 95.00 78 VAL A O 1
ATOM 641 N N . MET A 1 79 ? 3.124 -8.489 0.713 1.00 94.00 79 MET A N 1
ATOM 642 C CA . MET A 1 79 ? 3.205 -9.386 1.859 1.00 94.00 79 MET A CA 1
ATOM 643 C C . MET A 1 79 ? 2.760 -8.675 3.131 1.00 94.00 79 MET A C 1
ATOM 645 O O . MET A 1 79 ? 3.457 -7.794 3.627 1.00 94.00 79 MET A O 1
ATOM 649 N N . VAL A 1 80 ? 1.638 -9.114 3.698 1.00 94.19 80 VAL A N 1
ATOM 650 C CA . VAL A 1 80 ? 1.186 -8.694 5.032 1.00 94.19 80 VAL A CA 1
ATOM 651 C C . VAL A 1 80 ? 1.921 -9.528 6.080 1.00 94.19 80 VAL A C 1
ATOM 653 O O . VAL A 1 80 ? 1.727 -10.742 6.148 1.00 94.19 80 VAL A O 1
ATOM 656 N N . LEU A 1 81 ? 2.781 -8.887 6.874 1.00 91.62 81 LEU A N 1
ATOM 657 C CA . LEU A 1 81 ? 3.642 -9.557 7.857 1.00 91.62 81 LEU A CA 1
ATOM 658 C C . LEU A 1 81 ? 3.052 -9.513 9.262 1.00 91.62 81 LEU A C 1
ATOM 660 O O . LEU A 1 81 ? 3.094 -10.496 9.999 1.00 91.62 81 LEU A O 1
ATOM 664 N N . ARG A 1 82 ? 2.500 -8.358 9.635 1.00 92.06 82 ARG A N 1
ATOM 665 C CA . ARG A 1 82 ? 1.832 -8.143 10.917 1.00 92.06 82 ARG A CA 1
ATOM 666 C C . ARG A 1 82 ? 0.672 -7.185 10.716 1.00 92.06 82 ARG A C 1
ATOM 668 O O . ARG A 1 82 ? 0.748 -6.290 9.883 1.00 92.06 82 ARG A O 1
ATOM 675 N N . ARG A 1 83 ? -0.376 -7.362 11.508 1.00 92.19 83 ARG A N 1
ATOM 676 C CA . ARG A 1 83 ? -1.513 -6.451 11.593 1.00 92.19 83 ARG A CA 1
ATOM 677 C C . ARG A 1 83 ? -1.956 -6.356 13.042 1.00 92.19 83 ARG A C 1
ATOM 679 O O . ARG A 1 83 ? -1.937 -7.378 13.732 1.00 92.19 83 ARG A O 1
ATOM 686 N N . TYR A 1 84 ? -2.299 -5.168 13.506 1.00 92.81 84 TYR A N 1
ATOM 687 C CA . TYR A 1 84 ? -2.713 -4.969 14.887 1.00 92.81 84 TYR A CA 1
ATOM 688 C C . TYR A 1 84 ? -3.570 -3.705 15.023 1.00 92.81 84 TYR A C 1
ATOM 690 O O . TYR A 1 84 ? -3.332 -2.724 14.314 1.00 92.81 84 TYR A O 1
ATOM 698 N N . PRO A 1 85 ? -4.591 -3.724 15.899 1.00 91.50 85 PRO A N 1
ATOM 699 C CA . PRO A 1 85 ? -5.244 -2.494 16.317 1.00 91.50 85 PRO A CA 1
ATOM 700 C C . PRO A 1 85 ? -4.238 -1.640 17.092 1.00 91.50 85 PRO A C 1
ATOM 702 O O . PRO A 1 85 ? -3.423 -2.173 17.846 1.00 91.50 85 PRO A O 1
ATOM 705 N N . GLU A 1 86 ? -4.296 -0.330 16.898 1.00 89.94 86 GLU A N 1
ATOM 706 C CA . GLU A 1 86 ? -3.523 0.602 17.717 1.00 89.94 86 GLU A CA 1
ATOM 707 C C . GLU A 1 86 ? -4.206 0.816 19.072 1.00 89.94 86 GLU A C 1
ATOM 709 O O . GLU A 1 86 ? -5.408 0.580 19.227 1.00 89.94 86 GLU A O 1
ATOM 714 N N . GLU A 1 87 ? -3.445 1.296 20.058 1.00 85.50 87 GLU A N 1
ATOM 715 C CA . GLU A 1 87 ? -3.998 1.679 21.366 1.00 85.50 87 GLU A CA 1
ATOM 716 C C . GLU A 1 87 ? -5.045 2.791 21.227 1.00 85.50 87 GLU A C 1
ATOM 718 O O . GLU A 1 87 ? -6.023 2.846 21.976 1.00 85.50 87 GLU A O 1
ATOM 723 N N . GLN A 1 88 ? -4.862 3.663 20.230 1.00 85.38 88 GLN A N 1
ATOM 724 C CA . GLN A 1 88 ? -5.824 4.698 19.902 1.00 85.38 88 GLN A CA 1
ATOM 725 C C . GLN A 1 88 ? -7.048 4.090 19.190 1.00 85.38 88 GLN A C 1
ATOM 727 O O . GLN A 1 88 ? -6.907 3.476 18.126 1.00 85.38 88 GLN A O 1
ATOM 732 N N . PRO A 1 89 ? -8.272 4.290 19.718 1.00 86.25 89 PRO A N 1
ATOM 733 C CA . PRO A 1 89 ? -9.478 3.742 19.111 1.00 86.25 89 PRO A CA 1
ATOM 734 C C . PRO A 1 89 ? -9.669 4.206 17.664 1.00 86.25 89 PRO A C 1
ATOM 736 O O . PRO A 1 89 ? -9.486 5.379 17.338 1.00 86.25 89 PRO A O 1
ATOM 739 N N . GLY A 1 90 ? -10.098 3.282 16.801 1.00 91.38 90 GLY A N 1
ATOM 740 C CA . GLY A 1 90 ? -10.371 3.575 15.391 1.00 91.38 90 GLY A CA 1
ATOM 741 C C . GLY A 1 90 ? -9.124 3.678 14.510 1.00 91.38 90 GLY A C 1
ATOM 742 O O . GLY A 1 90 ? -9.218 4.213 13.405 1.00 91.38 90 GLY A O 1
ATOM 743 N N . MET A 1 91 ? -7.979 3.181 14.984 1.00 94.25 91 MET A N 1
ATOM 744 C CA . MET A 1 91 ? -6.760 3.053 14.195 1.00 94.25 91 MET A CA 1
ATOM 745 C C . MET A 1 91 ? -6.325 1.593 14.065 1.00 94.25 91 MET A C 1
ATOM 747 O O . MET A 1 91 ? -6.430 0.791 14.998 1.00 94.25 91 MET A O 1
ATOM 751 N N . PHE A 1 92 ? -5.819 1.256 12.883 1.00 95.06 92 PHE A N 1
ATOM 752 C CA . PHE A 1 92 ? -5.357 -0.085 12.559 1.00 95.06 92 PHE A CA 1
ATOM 753 C C . PHE A 1 92 ? -4.061 -0.015 11.763 1.00 95.06 92 PHE A C 1
ATOM 755 O O . PHE A 1 92 ? -4.003 0.654 10.729 1.00 95.06 92 PHE A O 1
ATOM 762 N N . SER A 1 93 ? -3.042 -0.728 12.230 1.00 95.81 93 SER A N 1
ATOM 763 C CA . SER A 1 93 ? -1.717 -0.729 11.623 1.00 95.81 93 SER A CA 1
ATOM 764 C C . SER A 1 93 ? -1.385 -2.055 10.967 1.00 95.81 93 SER A C 1
ATOM 766 O O . SER A 1 93 ? -1.736 -3.138 11.447 1.00 95.81 93 SER A O 1
ATOM 768 N N . VAL A 1 94 ? -0.665 -1.959 9.855 1.00 96.12 94 VAL A N 1
ATOM 769 C CA . VAL A 1 94 ? -0.169 -3.096 9.091 1.00 96.12 94 VAL A CA 1
ATOM 770 C C . VAL A 1 94 ? 1.313 -2.917 8.795 1.00 96.12 94 VAL A C 1
ATOM 772 O O . VAL A 1 94 ? 1.742 -1.891 8.277 1.00 96.12 94 VAL A O 1
ATOM 775 N N . VAL A 1 95 ? 2.096 -3.955 9.074 1.00 95.06 95 VAL A N 1
ATOM 776 C CA . VAL A 1 95 ? 3.490 -4.059 8.643 1.00 95.06 95 VAL A CA 1
ATOM 777 C C . VAL A 1 95 ? 3.524 -4.894 7.373 1.00 95.06 95 VAL A C 1
ATOM 779 O O . VAL A 1 95 ? 3.120 -6.063 7.380 1.00 95.06 95 VAL A O 1
ATOM 782 N N . SER A 1 96 ? 4.008 -4.296 6.289 1.00 95.00 96 SER A N 1
ATOM 783 C CA . SER A 1 96 ? 4.021 -4.900 4.959 1.00 95.00 96 SER A CA 1
ATOM 784 C C . SER A 1 96 ? 5.410 -4.864 4.333 1.00 95.00 96 SER A C 1
ATOM 786 O O . SER A 1 96 ? 6.134 -3.882 4.465 1.00 95.00 96 SER A O 1
ATOM 788 N N . ALA A 1 97 ? 5.742 -5.911 3.581 1.00 94.00 97 ALA A N 1
ATOM 789 C CA . ALA A 1 97 ? 6.822 -5.907 2.594 1.00 94.00 97 ALA A CA 1
ATOM 790 C C . ALA A 1 97 ? 6.223 -6.015 1.187 1.00 94.00 97 ALA A C 1
ATOM 792 O O . ALA A 1 97 ? 5.094 -6.484 1.026 1.00 94.00 97 ALA A O 1
ATOM 793 N N . VAL A 1 98 ? 6.969 -5.595 0.167 1.00 93.38 98 VAL A N 1
ATOM 794 C CA . VAL A 1 98 ? 6.559 -5.740 -1.236 1.00 93.38 98 VAL A CA 1
ATOM 795 C C . VAL A 1 98 ? 7.718 -6.321 -2.033 1.00 93.38 98 VAL A C 1
ATOM 797 O O . VAL A 1 98 ? 8.860 -5.898 -1.865 1.00 93.38 98 VAL A O 1
ATOM 800 N N . LEU A 1 99 ? 7.430 -7.309 -2.872 1.00 91.25 99 LEU A N 1
ATOM 801 C CA . LEU A 1 99 ? 8.398 -7.963 -3.743 1.00 91.25 99 LEU A CA 1
ATOM 802 C C . LEU A 1 99 ? 8.584 -7.168 -5.036 1.00 91.25 99 LEU A C 1
ATOM 804 O O . LEU A 1 99 ? 7.636 -6.583 -5.562 1.00 91.25 99 LEU A O 1
ATOM 808 N N . VAL A 1 100 ? 9.795 -7.193 -5.589 1.00 89.19 100 VAL A N 1
ATOM 809 C CA . VAL A 1 100 ? 10.049 -6.689 -6.942 1.00 89.19 100 VAL A CA 1
ATOM 810 C C . VAL A 1 100 ? 9.256 -7.558 -7.938 1.00 89.19 100 VAL A C 1
ATOM 812 O O . VAL A 1 100 ? 9.357 -8.793 -7.879 1.00 89.19 100 VAL A O 1
ATOM 815 N N . PRO A 1 101 ? 8.425 -6.971 -8.825 1.00 87.69 101 PRO A N 1
ATOM 816 C CA . PRO A 1 101 ? 7.708 -7.707 -9.865 1.00 87.69 101 PRO A CA 1
ATOM 817 C C . PRO A 1 101 ? 8.678 -8.487 -10.751 1.00 87.69 101 PRO A C 1
ATOM 819 O O . PRO A 1 101 ? 9.699 -7.948 -11.166 1.00 87.69 101 PRO A O 1
ATOM 822 N N . SER A 1 102 ? 8.369 -9.754 -11.031 1.00 76.88 102 SER A N 1
ATOM 823 C CA . SER A 1 102 ? 9.145 -10.580 -11.958 1.00 76.88 102 SER A CA 1
ATOM 824 C C . SER A 1 102 ? 8.210 -11.316 -12.910 1.00 76.88 102 SER A C 1
ATOM 826 O O . SER A 1 102 ? 7.152 -11.800 -12.500 1.00 76.88 102 SER A O 1
ATOM 828 N N . ASN A 1 103 ? 8.622 -11.394 -14.176 1.00 67.31 103 ASN A N 1
ATOM 829 C CA . ASN A 1 103 ? 7.967 -12.196 -15.207 1.00 67.31 103 ASN A CA 1
ATOM 830 C C . ASN A 1 103 ? 8.417 -13.670 -15.166 1.00 67.31 103 ASN A C 1
ATOM 832 O O . ASN A 1 103 ? 7.856 -14.502 -15.877 1.00 67.31 103 ASN A O 1
ATOM 836 N N . GLU A 1 104 ? 9.416 -14.001 -14.342 1.00 62.34 104 GLU A N 1
ATOM 837 C CA . GLU A 1 104 ? 9.951 -15.356 -14.220 1.00 62.34 104 GLU A CA 1
ATOM 838 C C . GLU A 1 104 ? 9.028 -16.288 -13.406 1.00 62.34 104 GLU A C 1
ATOM 840 O O . GLU A 1 104 ? 8.225 -15.832 -12.582 1.00 62.34 104 GLU A O 1
ATOM 845 N N . PRO A 1 105 ? 9.124 -17.618 -13.608 1.00 56.28 105 PRO A N 1
ATOM 846 C CA . PRO A 1 105 ? 8.319 -18.589 -12.877 1.00 56.28 105 PRO A CA 1
ATOM 847 C C . PRO A 1 105 ? 8.498 -18.465 -11.356 1.00 56.28 105 PRO A C 1
ATOM 849 O O . PRO A 1 105 ? 9.604 -18.260 -10.861 1.00 56.28 105 PRO A O 1
ATOM 852 N N . ARG A 1 106 ? 7.410 -18.692 -10.603 1.00 58.50 106 ARG A N 1
ATOM 853 C CA . ARG A 1 106 ? 7.289 -18.537 -9.131 1.00 58.50 106 ARG A CA 1
ATOM 854 C C . ARG A 1 106 ? 8.319 -19.308 -8.272 1.00 58.50 106 ARG A C 1
ATOM 856 O O . ARG A 1 106 ? 8.259 -19.205 -7.052 1.00 58.50 106 ARG A O 1
ATOM 863 N N . MET A 1 107 ? 9.212 -20.099 -8.872 1.00 55.09 107 MET A N 1
ATOM 864 C CA . MET A 1 107 ? 10.213 -20.912 -8.171 1.00 55.09 107 MET A CA 1
ATOM 865 C C . MET A 1 107 ? 11.514 -20.161 -7.847 1.00 55.09 107 MET A C 1
ATOM 867 O O . MET A 1 107 ? 12.276 -20.636 -7.010 1.00 55.09 107 MET A O 1
ATOM 871 N N . ALA A 1 108 ? 11.771 -19.001 -8.461 1.00 65.12 108 ALA A N 1
ATOM 872 C CA . ALA A 1 108 ? 12.907 -18.159 -8.091 1.00 65.12 108 ALA A CA 1
ATOM 873 C C . ALA A 1 108 ? 12.606 -17.360 -6.809 1.00 65.12 108 ALA A C 1
ATOM 875 O O . ALA A 1 108 ? 11.505 -16.826 -6.637 1.00 65.12 108 ALA A O 1
ATO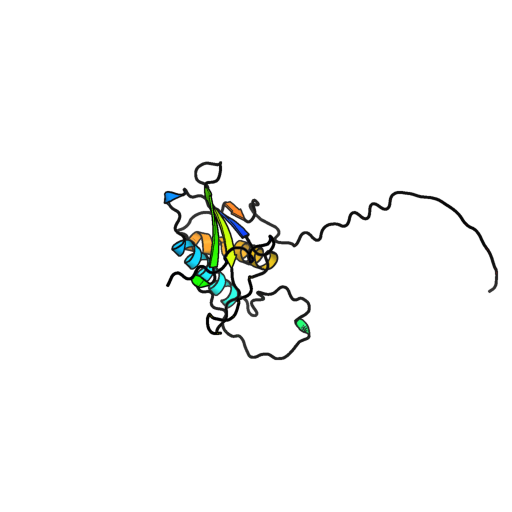M 876 N N . GLN A 1 109 ? 13.584 -17.259 -5.903 1.00 70.56 109 GLN A N 1
ATOM 877 C CA . GLN A 1 109 ? 13.470 -16.415 -4.715 1.00 70.56 109 GLN A CA 1
ATOM 878 C C . GLN A 1 109 ? 13.410 -14.947 -5.149 1.00 70.56 109 GLN A C 1
ATOM 880 O O . GLN A 1 109 ? 14.346 -14.425 -5.749 1.00 70.56 109 GLN A O 1
ATOM 885 N N . ARG A 1 110 ? 12.284 -14.287 -4.874 1.00 79.75 110 ARG A N 1
ATOM 886 C CA . ARG A 1 110 ? 12.057 -12.899 -5.284 1.00 79.75 110 ARG A CA 1
ATOM 887 C C . ARG A 1 110 ? 12.620 -11.928 -4.257 1.00 79.75 110 ARG A C 1
ATOM 889 O O . ARG A 1 110 ? 12.457 -12.118 -3.052 1.00 79.75 110 ARG A O 1
ATOM 896 N N . GLU A 1 111 ? 13.245 -10.869 -4.752 1.00 85.25 111 GLU A N 1
ATOM 897 C CA . GLU A 1 111 ? 13.771 -9.782 -3.929 1.00 85.25 111 GLU A CA 1
ATOM 898 C C . GLU A 1 111 ? 12.645 -8.916 -3.353 1.00 85.25 111 GLU A C 1
ATOM 900 O O . GLU A 1 111 ? 11.606 -8.711 -3.985 1.00 85.25 111 GLU A O 1
ATOM 905 N N . THR A 1 112 ? 12.875 -8.368 -2.160 1.00 88.62 112 THR A N 1
ATOM 906 C CA . THR A 1 112 ? 12.013 -7.348 -1.548 1.00 88.62 112 THR A CA 1
ATOM 907 C C . THR A 1 112 ? 12.468 -5.950 -1.959 1.00 88.62 112 THR A C 1
ATOM 909 O O . THR A 1 112 ? 13.660 -5.695 -2.129 1.00 88.62 112 THR A O 1
ATOM 912 N N . ILE A 1 113 ? 11.518 -5.030 -2.109 1.00 89.75 113 ILE A N 1
ATOM 913 C CA . ILE A 1 113 ? 11.806 -3.619 -2.363 1.00 89.75 113 ILE A CA 1
ATOM 914 C C . ILE A 1 113 ? 12.484 -3.022 -1.118 1.00 89.75 113 ILE A C 1
ATOM 916 O O . ILE A 1 113 ? 11.956 -3.186 -0.015 1.00 89.75 113 ILE A O 1
ATOM 920 N N . PRO A 1 114 ? 13.603 -2.289 -1.267 1.00 89.81 114 PRO A N 1
ATOM 921 C CA . PRO A 1 114 ? 14.273 -1.644 -0.140 1.00 89.81 114 PRO A CA 1
ATOM 922 C C . PRO A 1 114 ? 13.355 -0.679 0.625 1.00 89.81 114 PRO A C 1
ATOM 924 O O . PRO A 1 114 ? 12.629 0.085 -0.014 1.00 89.81 114 PRO A O 1
ATOM 927 N N . THR A 1 115 ? 13.430 -0.613 1.965 1.00 88.81 115 THR A N 1
ATOM 928 C CA . THR A 1 115 ? 12.513 0.236 2.775 1.00 88.81 115 THR A CA 1
ATOM 929 C C . THR A 1 115 ? 12.475 1.689 2.332 1.00 88.81 115 THR A C 1
ATOM 931 O O . THR A 1 115 ? 11.402 2.275 2.260 1.00 88.81 115 THR A O 1
ATOM 934 N N . VAL A 1 116 ? 13.621 2.289 2.001 1.00 89.38 116 VAL A N 1
ATOM 935 C CA . VAL A 1 116 ? 13.678 3.688 1.544 1.00 89.38 116 VAL A CA 1
ATOM 936 C C . VAL A 1 116 ? 12.855 3.889 0.269 1.00 89.38 116 VAL A C 1
ATOM 938 O O . VAL A 1 116 ? 12.100 4.855 0.159 1.00 89.38 116 VAL A O 1
ATOM 941 N N . VAL A 1 117 ? 12.969 2.961 -0.684 1.00 90.44 117 VAL A N 1
ATOM 942 C CA . VAL A 1 117 ? 12.201 2.982 -1.935 1.00 90.44 117 VAL A CA 1
ATOM 943 C C . VAL A 1 117 ? 10.726 2.721 -1.645 1.00 90.44 117 VAL A C 1
ATOM 945 O O . VAL A 1 117 ? 9.874 3.492 -2.086 1.00 90.44 117 VAL A O 1
ATOM 948 N N . LEU A 1 118 ? 10.427 1.699 -0.840 1.00 93.19 118 LEU A N 1
ATOM 949 C CA . LEU A 1 118 ? 9.068 1.320 -0.468 1.00 93.19 118 LEU A CA 1
ATOM 950 C C . LEU A 1 118 ? 8.333 2.461 0.252 1.00 93.19 118 LEU A C 1
ATOM 952 O O . LEU A 1 118 ? 7.233 2.826 -0.150 1.00 93.19 118 LEU A O 1
ATOM 956 N N . CYS A 1 119 ? 8.963 3.085 1.249 1.00 93.69 119 CYS A N 1
ATOM 957 C CA . CYS A 1 119 ? 8.441 4.243 1.974 1.00 93.69 119 CYS A CA 1
ATOM 958 C C . CYS A 1 119 ? 8.095 5.383 1.010 1.00 93.69 119 CYS A C 1
ATOM 960 O O . CYS A 1 119 ? 6.969 5.878 1.015 1.00 93.69 119 CYS A O 1
ATOM 962 N N . ARG A 1 120 ? 9.018 5.747 0.104 1.00 92.81 120 ARG A N 1
ATOM 963 C CA . ARG A 1 120 ? 8.773 6.800 -0.899 1.00 92.81 120 ARG A CA 1
ATOM 964 C C . ARG A 1 120 ? 7.598 6.462 -1.806 1.00 92.81 120 ARG A C 1
ATOM 966 O O . ARG A 1 120 ? 6.807 7.348 -2.125 1.00 92.81 120 ARG A O 1
ATOM 973 N N . MET A 1 121 ? 7.485 5.206 -2.235 1.00 94.44 121 MET A N 1
ATOM 974 C CA . MET A 1 121 ? 6.365 4.757 -3.058 1.00 94.44 121 MET A CA 1
ATOM 975 C C . MET A 1 121 ? 5.044 4.871 -2.297 1.00 94.44 121 MET A C 1
ATOM 977 O O . MET A 1 121 ? 4.101 5.449 -2.836 1.00 94.44 121 MET A O 1
ATOM 981 N N . VAL A 1 122 ? 4.978 4.410 -1.043 1.00 96.00 122 VAL A N 1
ATOM 982 C CA . VAL A 1 122 ? 3.774 4.535 -0.202 1.00 96.00 122 VAL A CA 1
ATOM 983 C C . VAL A 1 122 ? 3.398 6.002 -0.002 1.00 96.00 122 VAL A C 1
ATOM 985 O O . VAL A 1 122 ? 2.257 6.364 -0.267 1.00 96.00 122 VAL A O 1
ATOM 988 N N . VAL A 1 123 ? 4.343 6.874 0.362 1.00 95.50 123 VAL A N 1
ATOM 989 C CA . VAL A 1 123 ? 4.082 8.315 0.541 1.00 95.50 123 VAL A CA 1
ATOM 990 C C . VAL A 1 123 ? 3.519 8.936 -0.738 1.00 95.50 123 VAL A C 1
ATOM 992 O O . VAL A 1 123 ? 2.454 9.557 -0.715 1.00 95.50 123 VAL A O 1
ATOM 995 N N . LYS A 1 124 ? 4.179 8.718 -1.884 1.00 94.56 124 LYS A N 1
ATOM 996 C CA . LYS A 1 124 ? 3.758 9.289 -3.176 1.00 94.56 124 LYS A CA 1
ATOM 997 C C . LYS A 1 124 ? 2.436 8.725 -3.694 1.00 94.56 124 LYS A C 1
ATOM 999 O O . LYS A 1 124 ? 1.788 9.358 -4.528 1.00 94.56 124 LYS A O 1
ATOM 1004 N N . THR A 1 125 ? 2.038 7.540 -3.241 1.00 96.44 125 THR A N 1
ATOM 1005 C CA . THR A 1 125 ? 0.798 6.879 -3.668 1.00 96.44 125 THR A CA 1
ATOM 1006 C C . THR A 1 125 ? -0.288 6.860 -2.597 1.00 96.44 125 THR A C 1
ATOM 1008 O O . THR A 1 125 ? -1.384 6.384 -2.876 1.00 96.44 125 THR A O 1
ATOM 1011 N N . SER A 1 126 ? -0.045 7.456 -1.429 1.00 96.56 126 SER A N 1
ATOM 1012 C CA . SER A 1 126 ? -0.937 7.481 -0.261 1.00 96.56 126 SER A CA 1
ATOM 1013 C C . SER A 1 126 ? -2.387 7.833 -0.602 1.00 96.56 126 SER A C 1
ATOM 1015 O O . SER A 1 126 ? -3.299 7.093 -0.250 1.00 96.56 126 SER A O 1
ATOM 1017 N N . LYS A 1 127 ? -2.613 8.899 -1.382 1.00 96.75 127 LYS A N 1
ATOM 1018 C CA . LYS A 1 127 ? -3.958 9.297 -1.841 1.00 96.75 127 LYS A CA 1
ATOM 1019 C C . LYS A 1 127 ? -4.643 8.228 -2.701 1.00 96.75 127 LYS A C 1
ATOM 1021 O O . LYS A 1 127 ? -5.847 8.021 -2.578 1.00 96.75 127 LYS A O 1
ATOM 1026 N N . ARG A 1 128 ? -3.895 7.540 -3.573 1.00 97.31 128 ARG A N 1
ATOM 1027 C CA . ARG A 1 128 ? -4.428 6.439 -4.397 1.00 97.31 128 ARG A CA 1
ATOM 1028 C C . ARG A 1 128 ? -4.731 5.216 -3.540 1.00 97.31 128 ARG A C 1
ATOM 1030 O O . ARG A 1 128 ? -5.803 4.646 -3.687 1.00 97.31 128 ARG A O 1
ATOM 1037 N N . ILE A 1 129 ? -3.824 4.859 -2.629 1.00 97.88 129 ILE A N 1
ATOM 1038 C CA . ILE A 1 129 ? -4.019 3.748 -1.688 1.00 97.88 129 ILE A CA 1
ATOM 1039 C C . ILE A 1 129 ? -5.271 4.003 -0.846 1.00 97.88 129 ILE A C 1
ATOM 1041 O O . ILE A 1 129 ? -6.142 3.146 -0.791 1.00 97.88 129 ILE A O 1
ATOM 1045 N N . SER A 1 130 ? -5.405 5.200 -0.269 1.00 97.25 130 SER A N 1
ATOM 1046 C CA . SER A 1 130 ? -6.584 5.618 0.495 1.00 97.25 130 SER A CA 1
ATOM 1047 C C . SER A 1 130 ? -7.876 5.461 -0.312 1.00 97.25 130 SER A C 1
ATOM 1049 O O . SER A 1 130 ? -8.823 4.820 0.145 1.00 97.25 130 SER A O 1
ATOM 1051 N N . LYS A 1 131 ? -7.893 5.957 -1.557 1.00 97.88 131 LYS A N 1
ATOM 1052 C CA . LYS A 1 131 ? -9.028 5.795 -2.475 1.00 97.88 131 LYS A CA 1
ATOM 1053 C C . LYS A 1 131 ? -9.360 4.320 -2.731 1.00 97.88 131 LYS A C 1
ATOM 1055 O O . LYS A 1 131 ? -10.527 3.945 -2.653 1.00 97.88 131 LYS A O 1
ATOM 1060 N N . TYR A 1 132 ? -8.364 3.484 -3.027 1.00 97.88 132 TYR A N 1
ATOM 1061 C CA . TYR A 1 132 ? -8.566 2.061 -3.341 1.00 97.88 132 TYR A CA 1
ATOM 1062 C C . TYR A 1 132 ? -8.956 1.218 -2.125 1.00 97.88 132 TYR A C 1
ATOM 1064 O O . TYR A 1 132 ? -9.723 0.271 -2.273 1.00 97.88 132 TYR A O 1
ATOM 1072 N N . MET A 1 133 ? -8.568 1.645 -0.924 1.00 96.56 133 MET A N 1
ATOM 1073 C CA . MET A 1 133 ? -9.043 1.086 0.343 1.00 96.56 133 MET A CA 1
ATOM 1074 C C . MET A 1 133 ? -10.489 1.485 0.687 1.00 96.56 133 MET A C 1
ATOM 1076 O O . MET A 1 133 ? -10.990 1.089 1.734 1.00 96.56 133 MET A O 1
ATOM 1080 N N . GLY A 1 134 ? -11.173 2.260 -0.163 1.00 95.75 134 GLY A N 1
ATOM 1081 C CA . GLY A 1 134 ? -12.537 2.733 0.087 1.00 95.75 134 GLY A CA 1
ATOM 1082 C C . GLY A 1 134 ? -12.598 4.109 0.752 1.00 95.75 134 GLY A C 1
ATOM 1083 O O . GLY A 1 134 ? -13.462 4.343 1.589 1.00 95.75 134 GLY A O 1
ATOM 1084 N N . ASN A 1 135 ? -11.695 5.018 0.370 1.00 95.81 135 ASN A N 1
ATOM 1085 C CA . ASN A 1 135 ? -11.530 6.359 0.953 1.00 95.81 135 ASN A CA 1
ATOM 1086 C C . ASN A 1 135 ? -11.194 6.330 2.452 1.00 95.81 135 ASN A C 1
ATOM 1088 O O . ASN A 1 135 ? -11.681 7.151 3.225 1.00 95.81 135 ASN A O 1
ATOM 1092 N N . ILE A 1 136 ? -10.364 5.369 2.858 1.00 95.44 136 ILE A N 1
ATOM 1093 C CA . ILE A 1 136 ? -9.876 5.277 4.233 1.00 95.44 136 ILE A CA 1
ATOM 1094 C C . ILE A 1 136 ? -8.580 6.073 4.359 1.00 95.44 136 ILE A C 1
ATOM 1096 O O . ILE A 1 136 ? -7.639 5.862 3.591 1.00 95.44 136 ILE A O 1
ATOM 1100 N N . ASP A 1 137 ? -8.518 6.978 5.330 1.00 95.94 137 ASP A N 1
ATOM 1101 C CA . ASP A 1 137 ? -7.340 7.805 5.571 1.00 95.94 137 ASP A CA 1
ATOM 1102 C C . ASP A 1 137 ? -6.144 6.963 6.036 1.00 95.94 137 ASP A C 1
ATOM 1104 O O . ASP A 1 137 ? -6.261 6.123 6.935 1.00 95.94 137 ASP A O 1
ATOM 1108 N N . ILE A 1 138 ? -4.976 7.240 5.456 1.00 96.56 138 ILE A N 1
ATOM 1109 C CA . ILE A 1 138 ? -3.683 6.840 6.017 1.00 96.56 138 ILE A CA 1
ATOM 1110 C C . ILE A 1 138 ? -3.266 7.945 6.984 1.00 96.56 138 ILE A C 1
ATOM 1112 O O . ILE A 1 138 ? -3.142 9.100 6.580 1.00 96.56 138 ILE A O 1
ATOM 1116 N N . ILE A 1 139 ? -3.078 7.593 8.253 1.00 96.31 139 ILE A N 1
ATOM 1117 C CA . ILE A 1 139 ? -2.733 8.535 9.322 1.00 96.31 139 ILE A CA 1
ATOM 1118 C C . ILE A 1 139 ? -1.223 8.622 9.502 1.00 96.31 139 ILE A C 1
ATOM 1120 O O . ILE A 1 139 ? -0.683 9.723 9.597 1.00 96.31 139 ILE A O 1
ATOM 1124 N N . PHE A 1 140 ? -0.553 7.469 9.516 1.00 95.38 140 PHE A N 1
ATOM 1125 C CA . PHE A 1 140 ? 0.890 7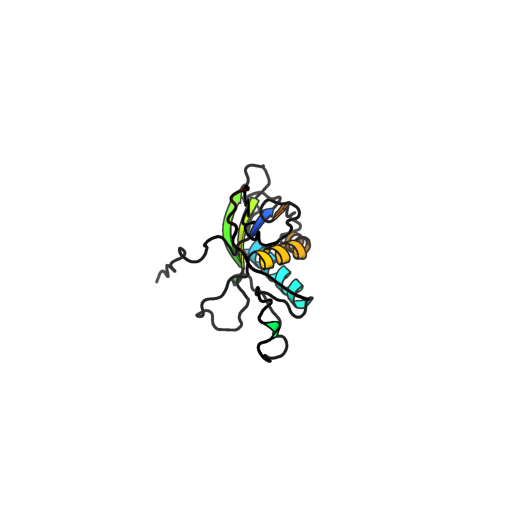.387 9.696 1.00 95.38 140 PHE A CA 1
ATOM 1126 C C . PHE A 1 140 ? 1.513 6.389 8.725 1.00 95.38 140 PHE A C 1
ATOM 1128 O O . PHE A 1 140 ? 0.922 5.365 8.379 1.00 95.38 140 PHE A O 1
ATOM 1135 N N . ILE A 1 141 ? 2.741 6.681 8.322 1.00 95.19 141 ILE A N 1
ATOM 1136 C CA . ILE A 1 141 ? 3.638 5.784 7.607 1.00 95.19 141 ILE A CA 1
ATOM 1137 C C . ILE A 1 141 ? 4.921 5.731 8.438 1.00 95.19 141 ILE A C 1
ATOM 1139 O O . ILE A 1 141 ? 5.539 6.756 8.704 1.00 95.19 141 ILE A O 1
ATOM 1143 N N . ASN A 1 142 ? 5.300 4.538 8.889 1.00 92.50 142 ASN A N 1
ATOM 1144 C CA . ASN A 1 142 ? 6.387 4.301 9.842 1.00 92.50 142 ASN A CA 1
ATOM 1145 C C . ASN A 1 142 ? 6.255 5.107 11.150 1.00 92.50 142 ASN A C 1
ATOM 1147 O O . ASN A 1 142 ? 7.254 5.493 11.741 1.00 92.50 142 ASN A O 1
ATOM 1151 N N . GLY A 1 143 ? 5.022 5.344 11.611 1.00 90.44 143 GLY A N 1
ATOM 1152 C CA . GLY A 1 143 ? 4.745 6.120 12.828 1.00 90.44 143 GLY A CA 1
ATOM 1153 C C . GLY A 1 143 ? 4.787 7.642 12.639 1.00 90.44 143 GLY A C 1
ATOM 1154 O O . GLY A 1 143 ? 4.501 8.375 13.579 1.00 90.44 143 GLY A O 1
ATOM 1155 N N . GLU A 1 144 ? 5.081 8.128 11.431 1.00 91.88 144 GLU A N 1
ATOM 1156 C CA . GLU A 1 144 ? 5.142 9.555 11.103 1.00 91.88 144 GLU A CA 1
ATOM 1157 C C . GLU A 1 144 ? 4.022 9.943 10.131 1.00 91.88 144 GLU A C 1
ATOM 1159 O O . GLU A 1 144 ? 3.637 9.160 9.264 1.00 91.88 144 GLU A O 1
ATOM 1164 N N . LYS A 1 145 ? 3.490 11.165 10.245 1.00 90.00 145 LYS A N 1
ATOM 1165 C CA . LYS A 1 145 ? 2.434 11.656 9.341 1.00 90.00 145 LYS A CA 1
ATOM 1166 C C . LYS A 1 145 ? 2.964 11.906 7.924 1.00 90.00 145 LYS A C 1
ATOM 1168 O O . LYS A 1 145 ? 2.305 11.564 6.950 1.00 90.00 145 LYS A O 1
ATOM 1173 N N . ASP A 1 146 ? 4.175 12.452 7.836 1.00 87.94 146 ASP A N 1
ATOM 1174 C CA . ASP A 1 146 ? 4.852 12.818 6.590 1.00 87.94 146 ASP A CA 1
ATOM 1175 C C . ASP A 1 146 ? 6.333 12.386 6.656 1.00 87.94 146 ASP A C 1
ATOM 1177 O O . ASP A 1 146 ? 7.214 13.232 6.832 1.00 87.94 146 ASP A O 1
ATOM 1181 N N . PRO A 1 147 ? 6.641 11.074 6.567 1.00 88.56 147 PRO A N 1
ATOM 1182 C CA . PRO A 1 147 ? 8.007 10.596 6.749 1.00 88.56 147 PRO A CA 1
ATOM 1183 C C . PRO A 1 147 ? 8.932 11.060 5.626 1.00 88.56 147 PRO A C 1
ATOM 1185 O O . PRO A 1 147 ? 8.595 11.017 4.439 1.00 88.56 147 PRO A O 1
ATOM 1188 N N . SER A 1 148 ? 10.165 11.410 5.995 1.00 85.50 148 SER A N 1
ATOM 1189 C CA . SER A 1 148 ? 11.200 11.835 5.040 1.00 85.50 148 SER A CA 1
ATOM 1190 C C . SER A 1 148 ? 11.704 10.705 4.125 1.00 85.50 148 SER A C 1
ATOM 1192 O O . SER A 1 148 ? 12.280 10.971 3.067 1.00 85.50 148 SER A O 1
ATOM 1194 N N . CYS A 1 149 ? 11.480 9.438 4.503 1.00 86.62 149 CYS A N 1
ATOM 1195 C CA . CYS A 1 149 ? 11.923 8.244 3.775 1.00 86.62 149 CYS A CA 1
ATOM 1196 C C . CYS A 1 149 ? 13.402 8.325 3.337 1.00 86.62 149 CYS A C 1
ATOM 1198 O O . CYS A 1 149 ? 13.736 8.143 2.156 1.00 86.62 149 CYS A O 1
ATOM 1200 N N . VAL A 1 150 ? 14.291 8.639 4.279 1.00 79.81 150 VAL A N 1
ATOM 1201 C CA . VAL A 1 150 ? 15.750 8.638 4.100 1.00 79.81 150 VAL A CA 1
ATOM 1202 C C . VAL A 1 150 ? 16.332 7.503 4.940 1.00 79.81 150 VAL A C 1
ATOM 1204 O O . VAL A 1 150 ? 15.825 7.218 6.020 1.00 79.81 150 VAL A O 1
ATOM 1207 N N . SER A 1 151 ? 17.382 6.828 4.461 1.00 63.34 151 SER A N 1
ATOM 1208 C CA . SER A 1 151 ? 18.119 5.912 5.333 1.00 63.34 151 SER A CA 1
ATOM 1209 C C . SER A 1 151 ? 18.789 6.740 6.423 1.00 63.34 151 SER A C 1
ATOM 1211 O O . SER A 1 151 ? 19.599 7.614 6.090 1.00 63.34 151 SER A O 1
ATOM 1213 N N . GLU A 1 152 ? 18.535 6.448 7.693 1.00 51.19 152 GLU A N 1
ATOM 1214 C CA . GLU A 1 152 ? 19.437 6.891 8.747 1.00 51.19 152 GLU A CA 1
ATOM 1215 C C . GLU A 1 152 ? 20.797 6.236 8.484 1.00 51.19 152 GLU A C 1
ATOM 1217 O O . GLU A 1 152 ? 21.070 5.102 8.875 1.00 51.19 152 GLU A O 1
ATOM 1222 N N . ARG A 1 153 ? 21.690 6.933 7.769 1.00 44.31 153 ARG A N 1
ATOM 1223 C CA . ARG A 1 153 ? 23.112 6.652 7.925 1.00 44.31 153 ARG A CA 1
ATOM 1224 C C . ARG A 1 153 ? 23.354 6.911 9.398 1.00 44.31 153 ARG A C 1
ATOM 1226 O O . ARG A 1 153 ? 23.266 8.070 9.797 1.00 44.31 153 ARG A O 1
ATOM 1233 N N . LYS A 1 154 ? 23.608 5.858 10.187 1.00 39.66 154 LYS A N 1
ATOM 1234 C CA . LYS A 1 154 ? 24.130 5.993 11.550 1.00 39.66 154 LYS A CA 1
ATOM 1235 C C . LYS A 1 154 ? 25.147 7.124 11.509 1.00 39.66 154 LYS A C 1
ATOM 1237 O O . LYS A 1 154 ? 26.187 6.988 10.859 1.00 39.66 154 LYS A O 1
ATOM 1242 N N . LYS A 1 155 ? 24.806 8.257 12.123 1.00 34.19 155 LYS A N 1
ATOM 1243 C CA . LYS A 1 155 ? 25.760 9.319 12.399 1.00 34.19 155 LYS A CA 1
ATOM 1244 C C . LYS A 1 155 ? 26.806 8.611 13.250 1.00 34.19 155 LYS A C 1
ATOM 1246 O O . LYS A 1 155 ? 26.542 8.263 14.394 1.00 34.19 155 LYS A O 1
ATOM 1251 N N . LYS A 1 156 ? 27.944 8.242 12.657 1.00 36.06 156 LYS A N 1
ATOM 1252 C CA . LYS A 1 156 ? 29.122 7.964 13.466 1.00 36.06 156 LYS A CA 1
ATOM 1253 C C . LYS A 1 156 ? 29.404 9.298 14.124 1.00 36.06 156 LYS A C 1
ATOM 1255 O O . LYS A 1 156 ? 29.850 10.230 13.455 1.00 36.06 156 LYS A O 1
ATOM 1260 N N . ASP A 1 157 ? 29.047 9.387 15.393 1.00 37.22 157 ASP A N 1
ATOM 1261 C CA . ASP A 1 157 ? 29.527 10.413 16.289 1.00 37.22 157 ASP A CA 1
ATOM 1262 C C . ASP A 1 157 ? 31.053 10.315 16.287 1.00 37.22 157 ASP A C 1
ATOM 1264 O O . ASP A 1 157 ? 31.656 9.584 17.067 1.00 37.22 157 ASP A O 1
ATOM 1268 N N . ASN A 1 158 ? 31.704 11.037 15.375 1.00 42.03 158 ASN A N 1
ATOM 1269 C CA . ASN A 1 158 ? 33.086 11.439 15.573 1.00 42.03 158 ASN A CA 1
ATOM 1270 C C . ASN A 1 158 ? 33.068 12.553 16.625 1.00 42.03 158 ASN A C 1
ATOM 1272 O O . ASN A 1 158 ? 33.322 13.719 16.333 1.00 42.03 158 ASN A O 1
ATOM 1276 N N . VAL A 1 159 ? 32.747 12.177 17.863 1.00 40.91 159 VAL A N 1
ATOM 1277 C CA . VAL A 1 159 ? 33.186 12.911 19.045 1.00 40.91 159 VAL A CA 1
ATOM 1278 C C . VAL A 1 159 ? 34.673 12.603 19.167 1.00 40.91 159 VAL A C 1
ATOM 1280 O O . VAL A 1 159 ? 35.081 11.654 19.828 1.00 40.91 159 VAL A O 1
ATOM 1283 N N . ASN A 1 160 ? 35.494 13.370 18.451 1.00 36.25 160 ASN A N 1
ATOM 1284 C CA . ASN A 1 160 ? 36.924 13.405 18.713 1.00 36.25 160 ASN A CA 1
ATOM 1285 C C . ASN A 1 160 ? 37.147 14.451 19.809 1.00 36.25 160 ASN A C 1
ATOM 1287 O O . ASN A 1 160 ? 37.391 15.627 19.544 1.00 36.25 160 ASN A O 1
ATOM 1291 N N . THR A 1 161 ? 36.952 14.030 21.056 1.00 35.09 161 THR A N 1
ATOM 1292 C CA . THR A 1 161 ? 37.300 14.812 22.241 1.00 35.09 161 THR A CA 1
ATOM 1293 C C . THR A 1 161 ? 38.817 14.875 22.409 1.00 35.09 161 THR A C 1
ATOM 1295 O O . THR A 1 161 ? 39.464 13.855 22.613 1.00 35.09 161 THR A O 1
ATOM 1298 N N . ASN A 1 162 ? 39.315 16.113 22.400 1.00 34.75 162 ASN A N 1
ATOM 1299 C CA . ASN A 1 162 ? 40.482 16.649 23.108 1.00 34.75 162 ASN A CA 1
ATOM 1300 C C . ASN A 1 162 ? 41.893 16.126 22.776 1.00 34.75 162 ASN A C 1
ATOM 1302 O O . ASN A 1 162 ? 42.331 15.075 23.222 1.00 34.75 162 ASN A O 1
ATOM 1306 N N . GLY A 1 163 ? 42.669 17.010 22.140 1.00 30.30 163 GLY A N 1
ATOM 1307 C CA . GLY A 1 163 ? 43.658 17.811 22.870 1.00 30.30 163 GLY A CA 1
ATOM 1308 C C . GLY A 1 163 ? 44.833 17.085 23.533 1.00 30.30 163 GLY A C 1
ATOM 1309 O O . GLY A 1 163 ? 44.726 16.618 24.661 1.00 30.30 163 GLY A O 1
ATOM 1310 N N . GLY A 1 164 ? 46.002 17.209 22.897 1.00 27.45 164 GLY A N 1
ATOM 1311 C CA . GLY A 1 164 ? 47.278 17.403 23.589 1.00 27.45 164 GLY A CA 1
ATOM 1312 C C . GLY A 1 164 ? 48.199 16.188 23.693 1.00 27.45 164 GLY A C 1
ATOM 1313 O O . GLY A 1 164 ? 48.063 15.375 24.601 1.00 27.45 164 GLY A O 1
ATOM 1314 N N . LYS A 1 165 ? 49.245 16.167 22.858 1.00 33.94 165 LYS A N 1
ATOM 1315 C CA . LYS A 1 165 ? 50.649 16.197 23.311 1.00 33.94 165 LYS A CA 1
ATOM 1316 C C . LYS A 1 165 ? 51.596 16.368 22.119 1.00 33.94 165 LYS A C 1
ATOM 1318 O O . LYS A 1 165 ? 51.498 15.650 21.131 1.00 33.94 165 LYS A O 1
ATOM 1323 N N . ASN A 1 166 ? 52.486 17.352 22.268 1.00 34.09 166 ASN A N 1
ATOM 1324 C CA . ASN A 1 166 ? 53.720 17.567 21.511 1.00 34.09 166 ASN A CA 1
ATOM 1325 C C . ASN A 1 166 ? 54.432 16.254 21.174 1.00 34.09 166 ASN A C 1
ATOM 1327 O O . ASN A 1 166 ? 54.401 15.353 22.004 1.00 34.09 166 ASN A O 1
ATOM 1331 N N . TRP A 1 167 ? 55.179 16.244 20.066 1.00 31.58 167 TRP A N 1
ATOM 1332 C CA . TRP A 1 167 ? 56.620 15.956 20.046 1.00 31.58 167 TRP A CA 1
ATOM 1333 C C . TRP A 1 167 ? 57.269 16.699 18.868 1.00 31.58 167 TRP A C 1
ATOM 1335 O O . TRP A 1 167 ? 56.816 16.611 17.730 1.00 31.58 167 TRP A O 1
ATOM 1345 N N . SER A 1 168 ? 58.308 17.468 19.196 1.00 32.75 168 SER A N 1
ATOM 1346 C CA . SER A 1 168 ? 59.214 18.165 18.284 1.00 32.75 168 SER A CA 1
ATOM 1347 C C . SER A 1 168 ? 60.291 17.216 17.771 1.00 32.75 168 SER A C 1
ATOM 1349 O O . SER A 1 168 ? 60.894 16.524 18.587 1.00 32.75 168 SER A O 1
ATOM 1351 N N . THR A 1 169 ? 60.602 17.261 16.474 1.00 35.12 169 THR A N 1
ATOM 1352 C CA . THR A 1 169 ? 61.959 17.153 15.876 1.00 35.12 169 THR A CA 1
ATOM 1353 C C . THR A 1 169 ? 61.784 17.424 14.368 1.00 35.12 169 THR A C 1
ATOM 1355 O O . THR A 1 169 ? 61.004 16.725 13.736 1.00 35.12 169 THR A O 1
ATOM 1358 N N . GLU A 1 170 ? 62.184 18.551 13.771 1.00 35.22 170 GLU A N 1
ATOM 1359 C CA . GLU A 1 170 ? 63.516 19.142 13.510 1.00 35.22 170 GLU A CA 1
ATOM 1360 C C . GLU A 1 170 ? 63.912 18.972 12.022 1.00 35.22 170 GLU A C 1
ATOM 1362 O O . GLU A 1 170 ? 63.697 17.908 11.445 1.00 35.22 170 GLU A O 1
ATOM 1367 N N . ARG A 1 171 ? 64.560 20.029 11.489 1.00 36.62 171 ARG A N 1
ATOM 1368 C CA . ARG A 1 171 ? 65.261 20.237 10.194 1.00 36.62 171 ARG A CA 1
ATOM 1369 C C . ARG A 1 171 ? 64.445 20.954 9.107 1.00 36.62 171 ARG A C 1
ATOM 1371 O O . ARG A 1 171 ? 63.458 20.424 8.615 1.00 36.62 171 ARG A O 1
ATOM 1378 N N . GLU A 1 172 ? 64.674 22.261 8.900 1.00 33.25 172 GLU A N 1
ATOM 1379 C CA . GLU A 1 172 ? 65.748 22.876 8.063 1.00 33.25 172 GLU A CA 1
ATOM 1380 C C . GLU A 1 172 ? 65.560 22.516 6.574 1.00 33.25 172 GLU A C 1
ATOM 1382 O O . GLU A 1 172 ? 65.383 21.347 6.268 1.00 33.25 172 GLU A O 1
ATOM 1387 N N . LEU A 1 173 ? 65.617 23.384 5.558 1.00 33.75 173 LEU A N 1
ATOM 1388 C CA . LEU A 1 173 ? 66.014 24.785 5.358 1.00 33.75 173 LEU A CA 1
ATOM 1389 C C . LEU A 1 173 ? 65.732 25.095 3.854 1.00 33.75 173 LEU A C 1
ATOM 1391 O O . LEU A 1 173 ? 65.866 24.180 3.045 1.00 33.75 173 LEU A O 1
ATOM 1395 N N . ILE A 1 174 ? 65.489 26.376 3.504 1.00 35.78 174 ILE A N 1
ATOM 1396 C CA . ILE A 1 174 ? 65.850 27.051 2.219 1.00 35.78 174 ILE A CA 1
ATOM 1397 C C . ILE A 1 174 ? 64.992 26.681 0.968 1.00 35.78 174 ILE A C 1
ATOM 1399 O O . ILE A 1 174 ? 64.821 25.507 0.669 1.00 35.78 174 ILE A O 1
ATOM 1403 N N . PHE A 1 175 ? 64.418 27.577 0.145 1.00 40.66 175 PHE A N 1
ATOM 1404 C CA . PHE A 1 175 ? 64.571 29.018 -0.152 1.00 40.66 175 PHE A CA 1
ATOM 1405 C C . PHE A 1 175 ? 63.219 29.749 -0.117 1.00 40.66 175 PHE A C 1
ATOM 1407 O O . PHE A 1 175 ? 62.203 29.120 -0.491 1.00 40.66 175 PHE A O 1
#

Secondary structure (DSSP, 8-state):
------TTSS--SSS-EEEEESS-TTT--HHHHHHHHHHHHHHHHHHSSS---S--SSGGGS----S-------GGGEEEEEEEE-SSTT-EEEEEEEBPP--S-TTSPPPBPPHHHHHHHHHHHHHHHHHHTTSPPEEEETTBSS-----------------------------